Protein AF-M6K8Z8-F1 (afdb_monomer_lite)

Structure (mmCIF, N/CA/C/O backbone):
data_AF-M6K8Z8-F1
#
_entry.id   AF-M6K8Z8-F1
#
loop_
_atom_site.group_PDB
_atom_site.id
_atom_site.type_symbol
_atom_site.label_atom_id
_atom_site.label_alt_id
_atom_site.label_comp_id
_atom_site.label_asym_id
_atom_site.label_entity_id
_atom_site.label_seq_id
_atom_site.pdbx_PDB_ins_code
_atom_site.Cartn_x
_atom_site.Cartn_y
_atom_site.Cartn_z
_atom_site.occupancy
_atom_site.B_iso_or_equiv
_atom_site.auth_seq_id
_atom_site.auth_comp_id
_atom_site.auth_asym_id
_atom_site.auth_atom_id
_atom_site.pdbx_PDB_model_num
ATOM 1 N N . MET A 1 1 ? -9.382 -5.619 23.158 1.00 49.12 1 MET A N 1
ATOM 2 C CA . MET A 1 1 ? -9.026 -4.230 22.786 1.00 49.12 1 MET A CA 1
ATOM 3 C C . MET A 1 1 ? -9.586 -3.968 21.395 1.00 49.12 1 MET A C 1
ATOM 5 O O . MET A 1 1 ? -9.351 -4.788 20.520 1.00 49.12 1 MET A O 1
ATOM 9 N N . LYS A 1 2 ? -10.380 -2.909 21.178 1.00 59.12 2 LYS A N 1
ATOM 10 C CA . LYS A 1 2 ? -10.745 -2.508 19.807 1.00 59.12 2 LYS A CA 1
ATOM 11 C C . LYS A 1 2 ? -9.468 -1.984 19.152 1.00 59.12 2 LYS A C 1
ATOM 13 O O . LYS A 1 2 ? -8.970 -0.949 19.587 1.00 59.12 2 LYS A O 1
ATOM 18 N N . ASN A 1 3 ? -8.932 -2.696 18.160 1.00 68.69 3 ASN A N 1
ATOM 19 C CA . ASN A 1 3 ? -7.842 -2.163 17.348 1.00 68.69 3 ASN A CA 1
ATOM 20 C C . ASN A 1 3 ? -8.354 -0.886 16.688 1.00 68.69 3 ASN A C 1
ATOM 22 O O . ASN A 1 3 ? -9.332 -0.904 15.940 1.00 68.69 3 ASN A O 1
ATOM 26 N N . LYS A 1 4 ? -7.763 0.245 17.072 1.00 84.38 4 LYS A N 1
ATOM 27 C CA . LYS A 1 4 ? -8.170 1.546 16.561 1.00 84.38 4 LYS A CA 1
ATOM 28 C C . LYS A 1 4 ? -7.756 1.597 15.095 1.00 84.38 4 LYS A C 1
ATOM 30 O O . LYS A 1 4 ? -6.594 1.358 14.778 1.00 84.38 4 LYS A O 1
ATOM 35 N N . LYS A 1 5 ? -8.723 1.863 14.223 1.00 92.12 5 LYS A N 1
ATOM 36 C CA . LYS A 1 5 ? -8.506 1.965 12.783 1.00 92.12 5 LYS A CA 1
ATOM 37 C C . LYS A 1 5 ? -7.484 3.071 12.510 1.00 92.12 5 LYS A C 1
ATOM 39 O O . LYS A 1 5 ? -7.576 4.155 13.092 1.00 92.12 5 LYS A O 1
ATOM 44 N N . LEU A 1 6 ? -6.492 2.787 11.672 1.00 95.75 6 LEU A N 1
ATOM 45 C CA . LEU A 1 6 ? -5.551 3.799 11.209 1.00 95.75 6 LEU A CA 1
ATOM 46 C C . LEU A 1 6 ? -6.277 4.750 10.253 1.00 95.75 6 LEU A C 1
ATOM 48 O O . LEU A 1 6 ? -7.142 4.332 9.486 1.00 95.75 6 LEU A O 1
ATOM 52 N N . LYS A 1 7 ? -5.923 6.036 10.270 1.00 96.44 7 LYS A N 1
ATOM 53 C CA . LYS A 1 7 ? -6.534 7.010 9.351 1.00 96.44 7 LYS A CA 1
ATOM 54 C C . LYS A 1 7 ? -6.152 6.734 7.895 1.00 96.44 7 LYS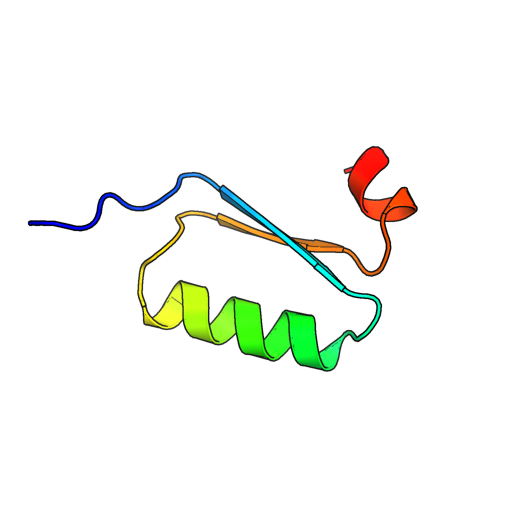 A C 1
ATOM 56 O O . LYS A 1 7 ? -6.981 6.837 7.002 1.00 96.44 7 LYS A O 1
ATOM 61 N N . CYS A 1 8 ? -4.893 6.384 7.654 1.00 96.44 8 CYS A N 1
ATOM 62 C CA . CYS A 1 8 ? -4.370 6.133 6.319 1.00 96.44 8 CYS A CA 1
ATOM 63 C C . CYS A 1 8 ? -3.223 5.123 6.392 1.00 96.44 8 CYS A C 1
ATOM 65 O O . CYS A 1 8 ? -2.414 5.192 7.319 1.00 96.44 8 CYS A O 1
ATOM 67 N N . ILE A 1 9 ? -3.150 4.223 5.415 1.00 97.31 9 ILE A N 1
ATOM 68 C CA . ILE A 1 9 ? -1.970 3.405 5.117 1.00 97.31 9 ILE A CA 1
ATOM 69 C C . ILE A 1 9 ? -1.532 3.731 3.687 1.00 97.31 9 ILE A C 1
ATOM 71 O O . ILE A 1 9 ? -2.360 3.730 2.777 1.00 97.31 9 ILE A O 1
ATOM 75 N N . LEU A 1 10 ? -0.240 3.998 3.501 1.00 97.44 10 LEU A N 1
ATOM 76 C CA . LEU A 1 10 ? 0.393 4.150 2.194 1.00 97.44 10 LEU A CA 1
ATOM 77 C C . LEU A 1 10 ? 1.208 2.886 1.903 1.00 97.44 10 LEU A C 1
ATOM 79 O O . LEU A 1 10 ? 2.144 2.579 2.638 1.00 97.44 10 LEU A O 1
ATOM 83 N N . LEU A 1 11 ? 0.821 2.161 0.861 1.00 97.62 11 LEU A N 1
ATOM 84 C CA . LEU A 1 11 ? 1.528 1.010 0.320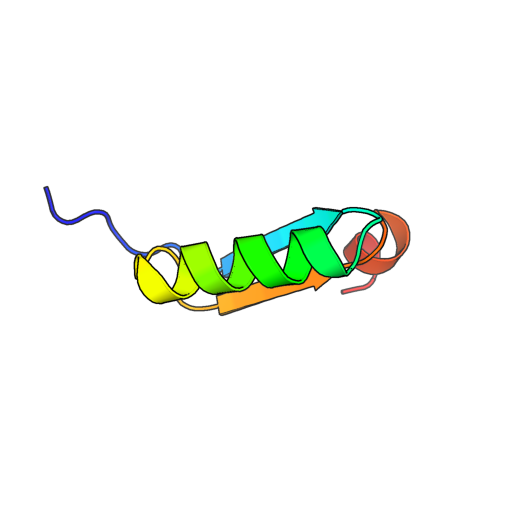 1.00 97.62 11 LEU A CA 1
ATOM 85 C C . LEU A 1 11 ? 2.430 1.488 -0.818 1.00 97.62 11 LEU A C 1
ATOM 87 O O . LEU A 1 11 ? 1.980 2.228 -1.696 1.00 97.62 11 LEU A O 1
ATOM 91 N N . ILE A 1 12 ? 3.701 1.099 -0.761 1.00 97.06 12 ILE A N 1
ATOM 92 C CA . ILE A 1 12 ? 4.705 1.410 -1.776 1.00 97.06 12 ILE A CA 1
ATOM 93 C C . ILE A 1 12 ? 5.371 0.094 -2.133 1.00 97.06 12 ILE A C 1
ATOM 95 O O . ILE A 1 12 ? 6.106 -0.460 -1.319 1.00 97.06 12 ILE A O 1
ATOM 99 N N . ASP A 1 13 ? 5.076 -0.389 -3.326 1.00 96.94 13 ASP A N 1
ATOM 100 C CA . ASP A 1 13 ? 5.563 -1.660 -3.847 1.00 96.94 13 ASP A CA 1
ATOM 101 C C . ASP A 1 13 ? 5.614 -1.533 -5.371 1.00 96.94 13 ASP A C 1
ATOM 103 O O . ASP A 1 13 ? 4.705 -0.925 -5.938 1.00 96.94 13 ASP A O 1
ATOM 107 N N . ASP A 1 14 ? 6.670 -2.022 -6.020 1.00 96.50 14 ASP A N 1
ATOM 108 C CA . ASP A 1 14 ? 6.852 -1.943 -7.475 1.00 96.50 14 ASP A CA 1
ATOM 109 C C . ASP A 1 14 ? 6.073 -3.021 -8.244 1.00 96.50 14 ASP A C 1
ATOM 111 O O . ASP A 1 14 ? 6.104 -3.060 -9.479 1.00 96.50 14 ASP A O 1
ATOM 115 N N . ASN A 1 15 ? 5.311 -3.850 -7.528 1.00 97.38 15 ASN A N 1
ATOM 116 C CA . ASN A 1 15 ? 4.351 -4.783 -8.079 1.00 97.38 15 ASN A CA 1
ATOM 117 C C . ASN A 1 15 ? 2.902 -4.329 -7.823 1.00 97.38 15 ASN A C 1
ATOM 119 O O . ASN A 1 15 ? 2.415 -4.176 -6.695 1.00 97.38 15 ASN A O 1
ATOM 123 N N . GLN A 1 16 ? 2.150 -4.159 -8.910 1.00 96.38 16 GLN A N 1
ATOM 124 C CA . GLN A 1 16 ? 0.746 -3.769 -8.847 1.00 96.38 16 GLN A CA 1
ATOM 125 C C . GLN A 1 16 ? -0.142 -4.835 -8.190 1.00 96.38 16 GLN A C 1
ATOM 127 O O . GLN A 1 16 ? -1.091 -4.480 -7.483 1.00 96.38 16 GLN A O 1
ATOM 132 N N . ASP A 1 17 ? 0.157 -6.117 -8.398 1.00 97.88 17 ASP A N 1
ATOM 133 C CA . ASP A 1 17 ? -0.654 -7.207 -7.858 1.00 97.88 17 ASP A CA 1
ATOM 134 C C . ASP A 1 17 ? -0.515 -7.289 -6.332 1.00 97.88 17 ASP A C 1
ATOM 136 O O . ASP A 1 17 ? -1.516 -7.442 -5.626 1.00 97.88 17 ASP A O 1
ATOM 140 N N . ASP A 1 18 ? 0.693 -7.081 -5.802 1.00 97.44 18 ASP A N 1
ATOM 141 C CA . ASP A 1 18 ? 0.953 -7.077 -4.358 1.00 97.44 18 ASP A CA 1
ATOM 142 C C . ASP A 1 18 ? 0.205 -5.929 -3.669 1.00 97.44 18 ASP A C 1
ATOM 144 O O . ASP A 1 18 ? -0.530 -6.140 -2.694 1.00 97.44 18 ASP A O 1
ATOM 148 N N . ASN A 1 19 ? 0.266 -4.729 -4.253 1.00 96.69 19 ASN A N 1
ATOM 149 C CA . ASN A 1 19 ? -0.535 -3.583 -3.826 1.00 96.69 19 ASN A CA 1
ATOM 150 C C . ASN A 1 19 ? -2.044 -3.909 -3.780 1.00 96.69 19 ASN A C 1
ATOM 152 O O . ASN A 1 19 ? -2.714 -3.603 -2.787 1.00 96.69 19 ASN A O 1
ATOM 156 N N . PHE A 1 20 ? -2.581 -4.575 -4.811 1.00 97.56 20 PHE A N 1
ATOM 157 C CA . PHE A 1 20 ? -3.994 -4.968 -4.878 1.00 97.56 20 PHE A CA 1
ATOM 158 C C . PHE A 1 20 ? -4.385 -5.971 -3.779 1.00 97.56 20 PHE A C 1
ATOM 160 O O . PHE A 1 20 ? -5.424 -5.819 -3.117 1.00 97.56 20 PHE A O 1
ATOM 167 N N . PHE A 1 21 ? -3.568 -7.003 -3.550 1.00 98.19 21 PHE A N 1
ATOM 168 C CA . PHE A 1 21 ? -3.846 -7.997 -2.513 1.00 98.19 21 PHE A CA 1
ATOM 169 C C . PHE A 1 21 ? -3.770 -7.392 -1.110 1.00 98.19 21 PHE A C 1
ATOM 171 O O . PHE A 1 21 ? -4.666 -7.631 -0.290 1.00 98.19 21 PHE A O 1
ATOM 178 N N . HIS A 1 22 ? -2.753 -6.575 -0.835 1.00 97.75 22 HIS A N 1
ATOM 179 C CA . HIS A 1 22 ? -2.587 -5.919 0.458 1.00 97.75 22 HIS A CA 1
ATOM 180 C C . HIS A 1 22 ? -3.716 -4.933 0.757 1.00 97.75 22 HIS A C 1
ATOM 182 O O . HIS A 1 22 ? -4.287 -4.979 1.851 1.00 97.75 22 HIS A O 1
ATOM 188 N N . GLU A 1 23 ? -4.121 -4.116 -0.218 1.00 97.81 23 GLU A N 1
ATOM 189 C CA . GLU A 1 23 ? -5.268 -3.218 -0.081 1.00 97.81 23 GLU A CA 1
ATOM 190 C C . GLU A 1 23 ? -6.546 -3.990 0.301 1.00 97.81 23 GLU A C 1
ATOM 192 O O . GLU A 1 23 ? -7.239 -3.636 1.264 1.00 97.81 23 GLU A O 1
ATOM 197 N N . ARG A 1 24 ? -6.832 -5.111 -0.380 1.00 97.56 24 ARG A N 1
ATOM 198 C CA . ARG A 1 24 ? -7.985 -5.968 -0.051 1.00 97.56 24 ARG A CA 1
ATOM 199 C C . ARG A 1 24 ? -7.923 -6.530 1.363 1.00 97.56 24 ARG A C 1
ATOM 201 O O . ARG A 1 24 ? -8.956 -6.562 2.035 1.00 97.56 24 ARG A O 1
ATOM 208 N N . VAL A 1 25 ? -6.764 -7.013 1.808 1.00 97.69 25 VAL A N 1
ATOM 209 C CA . VAL A 1 25 ? -6.594 -7.550 3.169 1.00 97.69 25 VAL A CA 1
ATOM 210 C C . VAL A 1 25 ? -6.847 -6.456 4.207 1.00 97.69 25 VAL A C 1
ATOM 212 O O . VAL A 1 25 ? -7.581 -6.687 5.170 1.00 97.69 25 VAL A O 1
ATOM 215 N N . ILE A 1 26 ? -6.327 -5.247 3.975 1.00 96.81 26 ILE A N 1
ATOM 216 C CA . ILE A 1 26 ? -6.495 -4.102 4.874 1.00 96.81 26 ILE A CA 1
ATOM 217 C C . ILE A 1 26 ? -7.963 -3.700 5.017 1.00 96.81 26 ILE A C 1
ATOM 219 O O . ILE A 1 26 ? -8.453 -3.535 6.142 1.00 96.81 26 ILE A O 1
ATOM 223 N N . TYR A 1 27 ? -8.684 -3.582 3.899 1.00 95.62 27 TYR A N 1
ATOM 224 C CA . TYR A 1 27 ? -10.101 -3.226 3.934 1.00 95.62 27 TYR A CA 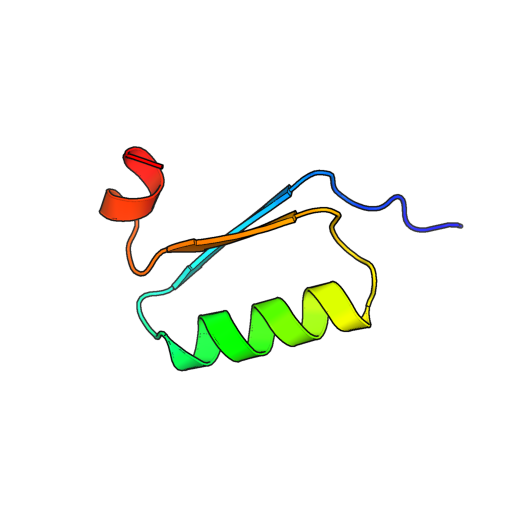1
ATOM 225 C C . TYR A 1 27 ? -10.960 -4.322 4.562 1.00 95.62 27 TYR A C 1
ATOM 227 O O . TYR A 1 27 ? -11.799 -4.018 5.412 1.00 95.62 27 TYR A O 1
ATOM 235 N N . LYS A 1 28 ? -10.724 -5.597 4.223 1.00 96.25 28 LYS A N 1
ATOM 236 C CA . LYS A 1 28 ? -11.452 -6.727 4.826 1.00 96.25 28 LYS A CA 1
ATOM 237 C C . LYS A 1 28 ? -11.248 -6.811 6.337 1.00 96.25 28 LYS A C 1
ATOM 239 O O . LYS A 1 28 ? -12.195 -7.098 7.062 1.00 96.25 28 LYS A O 1
ATOM 244 N N . GLY A 1 29 ? -10.035 -6.530 6.810 1.00 94.75 29 GLY A N 1
ATOM 245 C CA . GLY A 1 29 ? -9.707 -6.501 8.235 1.00 94.75 29 GLY A CA 1
ATOM 246 C C . GLY A 1 29 ? -10.166 -5.238 8.969 1.00 94.75 29 GLY A C 1
ATOM 247 O O . GLY A 1 29 ? -10.002 -5.150 10.183 1.00 94.75 29 GLY A O 1
ATOM 248 N N . SER A 1 30 ? -10.746 -4.256 8.265 1.00 94.62 30 SER A N 1
ATOM 249 C CA . SER A 1 30 ? -11.117 -2.948 8.822 1.00 94.62 30 SER A CA 1
ATOM 250 C C . SER A 1 30 ? -9.951 -2.222 9.514 1.00 94.62 30 SER A C 1
ATOM 252 O O . SER A 1 30 ? -10.165 -1.504 10.491 1.00 94.62 30 SER A O 1
ATOM 254 N N . TYR A 1 31 ? -8.721 -2.375 9.005 1.00 95.06 31 TYR A N 1
ATOM 255 C CA . TYR A 1 31 ? -7.517 -1.841 9.656 1.00 95.06 31 TYR A CA 1
ATOM 256 C C . TYR A 1 31 ? -7.251 -0.356 9.366 1.00 95.06 31 TYR A C 1
ATOM 258 O O . TYR A 1 31 ? -6.668 0.318 10.215 1.00 95.06 31 TYR A O 1
ATOM 266 N N . ALA A 1 32 ? -7.706 0.181 8.224 1.00 96.88 32 ALA A N 1
ATOM 267 C CA . ALA A 1 32 ? -7.493 1.585 7.852 1.00 96.88 32 ALA A CA 1
ATOM 268 C C . ALA A 1 32 ? -8.707 2.240 7.179 1.00 96.88 32 ALA A C 1
ATOM 270 O O . ALA A 1 32 ? -9.474 1.573 6.483 1.00 96.88 32 ALA A O 1
ATOM 271 N N . GLU A 1 33 ? -8.939 3.530 7.447 1.00 95.81 33 GLU A N 1
ATOM 272 C CA . GLU A 1 33 ? -10.031 4.321 6.845 1.00 95.81 33 GLU A CA 1
ATOM 273 C C . GLU A 1 33 ? -9.769 4.584 5.365 1.00 95.81 33 GLU A C 1
ATOM 275 O O . GLU A 1 33 ? -10.695 4.523 4.560 1.00 95.81 33 GLU A O 1
ATOM 280 N N . LYS A 1 34 ? -8.499 4.804 5.023 1.00 96.50 34 LYS A N 1
ATOM 281 C CA . LYS A 1 34 ? -8.005 5.000 3.666 1.00 96.50 34 LYS A CA 1
ATOM 282 C C . LYS A 1 34 ? -6.773 4.131 3.430 1.00 96.50 34 LYS A C 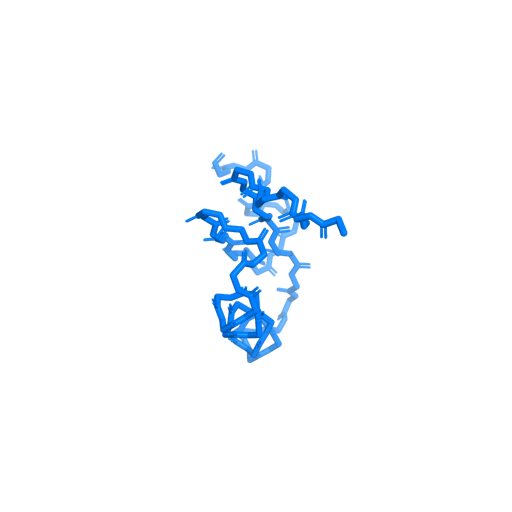1
ATOM 284 O O . LYS A 1 34 ? -5.903 4.041 4.298 1.00 96.50 34 LYS A O 1
ATOM 289 N N . VAL A 1 35 ? -6.686 3.539 2.248 1.00 97.38 35 VAL A N 1
ATOM 290 C CA . VAL A 1 35 ? -5.465 2.922 1.721 1.00 97.38 35 VAL A CA 1
ATOM 291 C C . VAL A 1 35 ? -5.083 3.657 0.443 1.00 97.38 35 VAL A C 1
ATOM 293 O O . VAL A 1 35 ? -5.952 4.0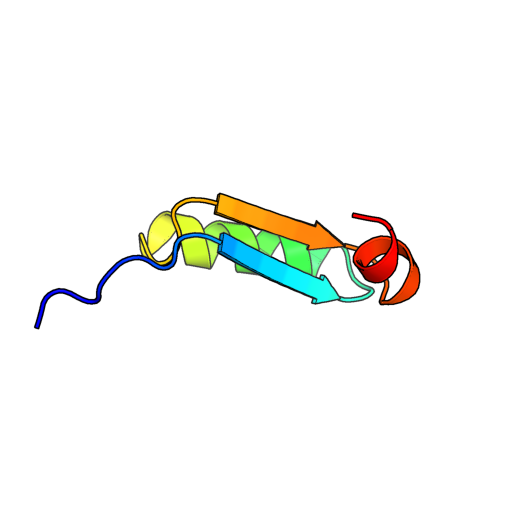55 -0.330 1.00 97.38 35 VAL A O 1
ATOM 296 N N . VAL A 1 36 ? -3.792 3.905 0.264 1.00 97.50 36 VAL A N 1
ATOM 297 C CA . VAL A 1 36 ? -3.215 4.508 -0.940 1.00 97.50 36 VAL A CA 1
ATOM 298 C C . VAL A 1 36 ? -2.119 3.581 -1.425 1.00 97.50 36 VAL A C 1
ATOM 300 O O . VAL A 1 36 ? -1.306 3.148 -0.618 1.00 97.50 36 VAL A O 1
ATOM 303 N N . THR A 1 37 ? -2.070 3.314 -2.722 1.00 97.25 37 THR A N 1
ATOM 304 C CA . THR A 1 37 ? -1.019 2.511 -3.353 1.00 97.25 37 THR A CA 1
ATOM 305 C C . THR A 1 37 ? -0.160 3.384 -4.264 1.00 97.25 37 THR A C 1
ATOM 307 O O . THR A 1 37 ? -0.682 4.271 -4.951 1.00 97.25 37 THR A O 1
ATOM 310 N N . LYS A 1 38 ? 1.149 3.136 -4.285 1.00 97.25 38 LYS A N 1
ATOM 311 C CA . LYS A 1 38 ? 2.124 3.780 -5.174 1.00 97.25 38 LYS A CA 1
ATOM 312 C C . LYS A 1 38 ? 3.094 2.735 -5.706 1.00 97.25 38 LYS A C 1
ATOM 314 O O . LYS A 1 38 ? 3.521 1.877 -4.941 1.00 97.25 38 LYS A O 1
ATOM 319 N N . GLN A 1 39 ? 3.450 2.835 -6.986 1.00 97.00 39 GLN A N 1
ATOM 320 C CA . GLN A 1 39 ? 4.325 1.854 -7.644 1.00 97.00 39 GLN A CA 1
ATOM 321 C C . GLN A 1 39 ? 5.814 2.136 -7.420 1.00 97.00 39 GLN A C 1
ATOM 323 O O . GLN A 1 39 ? 6.686 1.400 -7.864 1.00 97.00 39 GLN A O 1
ATOM 328 N N . SER A 1 40 ? 6.144 3.253 -6.773 1.00 96.94 40 SER A N 1
ATOM 329 C CA . SER A 1 40 ? 7.527 3.600 -6.469 1.00 96.94 40 SER A CA 1
ATOM 330 C C . SER A 1 40 ? 7.621 4.612 -5.336 1.00 96.94 40 SER A C 1
ATOM 332 O O . SER A 1 40 ? 6.673 5.345 -5.034 1.00 96.94 40 SER A O 1
ATOM 334 N N . GLY A 1 41 ? 8.814 4.713 -4.745 1.00 96.94 41 GLY A N 1
ATOM 335 C CA . GLY A 1 41 ? 9.121 5.774 -3.787 1.00 96.94 41 GLY A CA 1
ATOM 336 C C . GLY A 1 41 ? 8.993 7.174 -4.397 1.00 96.94 41 GLY A C 1
ATOM 337 O O . GLY A 1 41 ? 8.570 8.101 -3.712 1.00 96.94 41 GLY A O 1
ATOM 338 N N . GLN A 1 42 ? 9.290 7.334 -5.693 1.00 97.38 42 GLN A N 1
ATOM 339 C CA . GLN A 1 42 ? 9.145 8.619 -6.375 1.00 97.38 42 GLN A CA 1
ATOM 340 C C . GLN A 1 42 ? 7.674 9.033 -6.469 1.00 97.38 42 G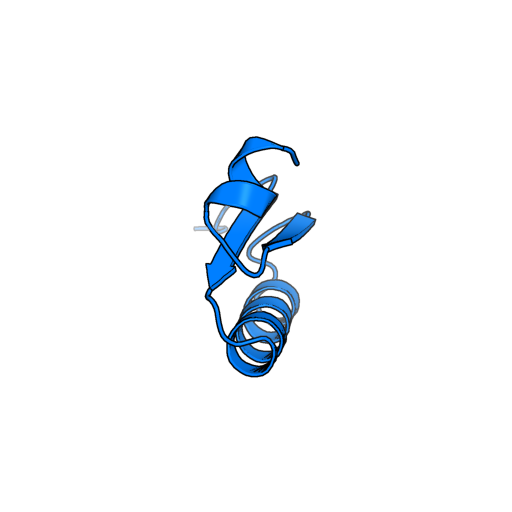LN A C 1
ATOM 342 O O . GLN A 1 42 ? 7.338 10.159 -6.115 1.00 97.38 42 GLN A O 1
ATOM 347 N N . GLU A 1 43 ? 6.781 8.128 -6.873 1.00 96.75 43 GLU A N 1
ATOM 348 C CA . GLU A 1 43 ? 5.341 8.408 -6.873 1.00 96.75 43 GLU A CA 1
ATOM 349 C C . GLU A 1 43 ? 4.809 8.730 -5.472 1.00 96.75 43 GLU A C 1
ATOM 351 O O . GLU A 1 43 ? 3.919 9.568 -5.329 1.00 96.75 43 GLU A O 1
ATOM 356 N N . ALA A 1 44 ? 5.346 8.075 -4.440 1.00 96.62 44 ALA A N 1
ATOM 357 C CA . ALA A 1 44 ? 4.967 8.317 -3.054 1.00 96.62 44 ALA A CA 1
ATOM 358 C C . ALA A 1 44 ? 5.404 9.693 -2.536 1.00 96.62 44 ALA A C 1
ATOM 360 O O . ALA A 1 44 ? 4.670 10.309 -1.767 1.00 96.62 44 ALA A O 1
ATOM 361 N N . LEU A 1 45 ? 6.563 10.194 -2.970 1.00 96.94 45 LEU A N 1
ATOM 362 C CA . LEU A 1 45 ? 7.042 11.532 -2.609 1.00 96.94 45 LEU A CA 1
ATOM 363 C C . LEU A 1 45 ? 6.164 12.658 -3.181 1.00 96.94 45 LEU A C 1
ATOM 365 O O . LEU A 1 45 ? 6.115 13.734 -2.591 1.00 96.94 45 LEU A O 1
ATOM 369 N N . PHE A 1 46 ? 5.479 12.421 -4.304 1.00 95.19 46 PHE A N 1
ATOM 370 C CA . PHE A 1 46 ? 4.636 13.409 -4.995 1.00 95.19 46 PHE A CA 1
ATOM 371 C C . PHE A 1 46 ? 3.122 13.189 -4.799 1.00 95.19 46 PHE A C 1
ATOM 373 O O . PHE A 1 46 ? 2.326 13.741 -5.562 1.00 95.19 46 PHE A O 1
ATOM 380 N N . PHE A 1 47 ? 2.718 12.362 -3.828 1.00 87.81 47 PHE A N 1
ATOM 381 C CA . PHE A 1 47 ? 1.318 12.014 -3.557 1.00 87.81 47 PHE A CA 1
ATOM 382 C C . PHE A 1 47 ? 0.586 13.012 -2.649 1.00 87.81 47 PHE A C 1
ATOM 384 O O . PHE A 1 47 ? 1.157 13.413 -1.612 1.00 87.81 47 PHE A O 1
#

pLDDT: mean 93.84, std 9.63, range [49.12, 98.19]

Foldseek 3Di:
DPQDAAAEDEAEALDPVVLVVVVVVCVVVSRYPYYHYDNHPVRVVVD

Organism: NCBI:txid1049928

Radius of gyration: 11.39 Å; chains: 1; bounding box: 21×21×32 Å

Secondary structure (DSSP, 8-state):
---PPEEEEEEE-S-HHHHHHHHHHHHHTT-EEEEEEESSHHHHHT-

Sequence (47 aa):
MKNKKLKCILLIDDNQDDNFFHERVIYKGSYAEKVVTKQSGQEALFF